Protein AF-A0A3S1UV23-F1 (afdb_monomer_lite)

Radius of gyration: 15.49 Å; chains: 1; bounding box: 36×17×42 Å

Sequence (105 aa):
SKVVKGEEPFDAAAVLTQLQALQANAEKFDADALFPAGSDTGDTTASPKIWEDMAGFKATNAKYVADVKAAAAAAPADVDALKAQFGAIGSDCGTCHQTYRVKKG

pLDDT: mean 87.84, std 5.85, range [57.5, 93.44]

Secondary structure (DSSP, 8-state):
-TTTTTSS---HHHHHHHHHHHHHHHHT--HHHHS-TTTTSSS--B-THHHHTHHHHHHHHHHHHHHHHHHHHH--SSHHHHHHHHHHHHHHHHHHHHHHB----

Foldseek 3Di:
DCQLVVVDPDDLVVQLVVLVVQLVVLVPDDLCVVPPPPPVDDPFFWDPVCVVCVVVLVVLSVQLNVLSVVLSVQSDPGSVSVNVSCVSNVVSVVVNCVRTTHDDD

Structure (mmCIF, N/CA/C/O backbone):
data_AF-A0A3S1UV23-F1
#
_entry.id   AF-A0A3S1UV23-F1
#
loop_
_atom_site.group_PDB
_atom_site.id
_atom_site.type_symbol
_atom_site.label_atom_id
_atom_site.label_alt_id
_atom_site.label_comp_id
_atom_site.label_asym_id
_atom_site.label_entity_id
_atom_site.label_seq_id
_atom_site.pdbx_PDB_ins_code
_atom_site.Cartn_x
_atom_site.Cartn_y
_atom_site.Cartn_z
_atom_site.occupancy
_atom_site.B_iso_or_equiv
_atom_site.auth_seq_id
_atom_site.auth_comp_id
_atom_site.auth_asym_id
_atom_site.auth_atom_id
_atom_site.pdbx_PDB_model_num
ATOM 1 N N . SER A 1 1 ? 2.195 -0.298 12.718 1.00 66.31 1 SER A N 1
ATOM 2 C CA . SER A 1 1 ? 1.367 0.637 13.500 1.00 66.31 1 SER A CA 1
ATOM 3 C C . SER A 1 1 ? 1.631 0.411 14.985 1.00 66.31 1 SER A C 1
ATOM 5 O O . SER A 1 1 ? 1.677 -0.750 15.379 1.00 66.31 1 SER A O 1
ATOM 7 N N . LYS A 1 2 ? 1.856 1.469 15.779 1.00 75.06 2 LYS A N 1
ATOM 8 C CA . LYS A 1 2 ? 2.032 1.381 17.246 1.00 75.06 2 LYS A CA 1
ATOM 9 C C . LYS A 1 2 ? 0.749 0.916 17.945 1.00 75.06 2 LYS A C 1
ATOM 11 O O . LYS A 1 2 ? 0.812 0.081 18.837 1.00 75.06 2 LYS A O 1
ATOM 16 N N . VAL A 1 3 ? -0.408 1.329 17.421 1.00 78.62 3 VAL A N 1
ATOM 17 C CA . VAL A 1 3 ? -1.744 0.866 17.840 1.00 78.62 3 VAL A CA 1
ATOM 18 C C . VAL A 1 3 ? -1.892 -0.653 17.685 1.00 78.62 3 VAL A C 1
ATOM 20 O O . VAL A 1 3 ? -2.291 -1.344 18.613 1.00 78.62 3 VAL A O 1
ATOM 23 N N . VAL A 1 4 ? -1.487 -1.213 16.538 1.00 78.25 4 VAL A N 1
ATOM 24 C CA . VAL A 1 4 ? -1.547 -2.672 16.283 1.00 78.25 4 VAL A CA 1
ATOM 25 C C . VAL A 1 4 ? -0.592 -3.465 17.186 1.00 78.25 4 VAL A C 1
ATOM 27 O O . VAL A 1 4 ? -0.853 -4.627 17.499 1.00 78.25 4 VAL A O 1
ATOM 30 N N . LYS A 1 5 ? 0.505 -2.834 17.623 1.00 76.50 5 LYS A N 1
ATOM 31 C CA . LYS A 1 5 ? 1.468 -3.394 18.581 1.00 76.50 5 LYS A CA 1
ATOM 32 C C . LYS A 1 5 ? 1.044 -3.217 20.047 1.00 76.50 5 LYS A C 1
ATOM 34 O O . LYS A 1 5 ? 1.726 -3.737 20.921 1.00 76.50 5 LYS A O 1
ATOM 39 N N . GLY A 1 6 ? -0.053 -2.502 20.318 1.00 75.19 6 GLY A N 1
ATOM 40 C CA . GLY A 1 6 ? -0.514 -2.187 21.675 1.00 75.19 6 GLY A CA 1
ATOM 41 C C . GLY A 1 6 ? 0.324 -1.127 22.400 1.00 75.19 6 GLY A C 1
ATOM 42 O O . GLY A 1 6 ? 0.172 -0.952 23.602 1.00 75.19 6 GLY A O 1
ATOM 43 N N . GLU A 1 7 ? 1.208 -0.427 21.686 1.00 77.38 7 GLU A N 1
ATOM 44 C CA . GLU A 1 7 ? 2.075 0.625 22.240 1.00 77.38 7 GLU A CA 1
ATOM 45 C C . GLU A 1 7 ? 1.335 1.969 22.394 1.00 77.38 7 GLU A C 1
ATOM 47 O O . GLU A 1 7 ? 1.789 2.846 23.122 1.00 77.38 7 GLU A O 1
ATOM 52 N N . GLU A 1 8 ? 0.195 2.130 21.717 1.00 79.88 8 GLU A N 1
ATOM 53 C CA . GLU A 1 8 ? -0.697 3.291 21.808 1.00 79.88 8 GLU A CA 1
ATOM 54 C C . GLU A 1 8 ? -2.152 2.822 21.962 1.00 79.88 8 GLU A C 1
ATOM 56 O O . GLU A 1 8 ? -2.514 1.777 21.404 1.00 79.88 8 GLU A O 1
ATOM 61 N N . PRO A 1 9 ? -2.996 3.572 22.701 1.00 83.44 9 PRO A N 1
ATOM 62 C CA . PRO A 1 9 ? -4.406 3.240 22.848 1.00 83.44 9 PRO A CA 1
ATOM 63 C C . PRO A 1 9 ? -5.113 3.267 21.491 1.00 83.44 9 PRO A C 1
ATOM 65 O O . PRO A 1 9 ? -4.825 4.097 20.628 1.00 83.44 9 PRO A O 1
ATOM 68 N N . PHE A 1 10 ? -6.052 2.343 21.310 1.00 85.75 10 PHE A N 1
ATOM 69 C CA . PHE A 1 10 ? -6.877 2.308 20.114 1.00 85.75 10 PHE A CA 1
ATOM 70 C C . PHE A 1 10 ? -7.867 3.466 20.118 1.00 85.75 10 PHE A C 1
ATOM 72 O O . PHE A 1 10 ? -8.693 3.585 21.021 1.00 85.75 10 PHE A O 1
ATOM 79 N N . ASP A 1 11 ? -7.803 4.281 19.074 1.00 89.06 11 ASP A N 1
ATOM 80 C CA . ASP A 1 11 ? -8.776 5.324 18.793 1.00 89.06 11 ASP A CA 1
ATOM 81 C C . ASP A 1 11 ? -9.428 5.008 17.446 1.00 89.06 11 ASP A C 1
ATOM 83 O O . ASP A 1 11 ? -8.798 5.118 16.392 1.00 89.06 11 ASP A O 1
ATOM 87 N N . ALA A 1 12 ? -10.697 4.598 17.493 1.00 87.00 12 ALA A N 1
ATOM 88 C CA . ALA A 1 12 ? -11.467 4.235 16.309 1.00 87.00 12 ALA A CA 1
ATOM 89 C C . ALA A 1 12 ? -11.560 5.393 15.300 1.00 87.00 12 ALA A C 1
ATOM 91 O O . ALA A 1 12 ? -11.460 5.171 14.093 1.00 87.00 12 ALA A O 1
ATOM 92 N N . ALA A 1 13 ? -11.709 6.633 15.779 1.00 88.69 13 ALA A N 1
ATOM 93 C CA . ALA A 1 13 ? -11.830 7.807 14.923 1.00 88.69 13 ALA A CA 1
ATOM 94 C C . ALA A 1 13 ? -10.490 8.146 14.261 1.00 88.69 13 ALA A C 1
ATOM 96 O O . ALA A 1 13 ? -10.442 8.407 13.053 1.00 88.69 13 ALA A O 1
ATOM 97 N N . ALA A 1 14 ? -9.391 8.078 15.017 1.00 89.00 14 ALA A N 1
ATOM 98 C CA . ALA A 1 14 ? -8.054 8.269 14.463 1.00 89.00 14 ALA A CA 1
ATOM 99 C C . ALA A 1 14 ? -7.712 7.171 13.444 1.00 89.00 14 ALA A C 1
ATOM 101 O O . ALA A 1 14 ? -7.233 7.475 12.353 1.00 89.00 14 ALA A O 1
ATOM 102 N N . VAL A 1 15 ? -8.003 5.904 13.756 1.00 89.00 15 VAL A N 1
ATOM 103 C CA . VAL A 1 15 ? -7.769 4.764 12.856 1.00 89.00 15 VAL A CA 1
ATOM 104 C C . VAL A 1 15 ? -8.572 4.909 11.568 1.00 89.00 15 VAL A C 1
ATOM 106 O O . VAL A 1 15 ? -7.997 4.784 10.487 1.00 89.00 15 VAL A O 1
ATOM 109 N N . LEU A 1 16 ? -9.863 5.231 11.660 1.00 88.31 16 LEU A N 1
ATOM 110 C CA . LEU A 1 16 ? -10.697 5.455 10.482 1.00 88.31 16 LEU A CA 1
ATOM 111 C C . LEU A 1 16 ? -10.166 6.615 9.630 1.00 88.31 16 LEU A C 1
ATOM 113 O O . LEU A 1 16 ? -10.062 6.475 8.413 1.00 88.31 16 LEU A O 1
ATOM 117 N N . THR A 1 17 ? -9.746 7.715 10.261 1.00 91.69 17 THR A N 1
ATOM 118 C CA . THR A 1 17 ? -9.135 8.861 9.567 1.00 91.69 17 THR A CA 1
ATOM 119 C C . THR A 1 17 ? -7.880 8.443 8.795 1.00 91.69 17 THR A C 1
ATOM 121 O O . THR A 1 17 ? -7.703 8.825 7.638 1.00 91.69 17 THR A O 1
ATOM 124 N N . GLN A 1 18 ? -7.015 7.619 9.396 1.00 90.50 18 GLN A N 1
ATOM 125 C CA . GLN A 1 18 ? -5.814 7.114 8.724 1.00 90.50 18 GLN A CA 1
ATOM 126 C C . GLN A 1 18 ? -6.149 6.158 7.574 1.00 90.50 18 GLN A C 1
ATOM 128 O O . GLN A 1 18 ? -5.523 6.241 6.519 1.00 90.50 18 GLN A O 1
ATOM 133 N N . LEU A 1 19 ? -7.143 5.279 7.739 1.00 89.88 19 LEU A N 1
ATOM 134 C CA . LEU A 1 19 ? -7.596 4.371 6.680 1.00 89.88 19 LEU A CA 1
ATOM 135 C C . LEU A 1 19 ? -8.187 5.138 5.491 1.00 89.88 19 LEU A C 1
ATOM 137 O O . LEU A 1 19 ? -7.857 4.832 4.348 1.00 89.88 19 LEU A O 1
ATOM 141 N N . GLN A 1 20 ? -8.981 6.178 5.748 1.00 91.12 20 GLN A N 1
ATOM 142 C CA . GLN A 1 20 ? -9.513 7.066 4.711 1.00 91.12 20 GLN A CA 1
ATOM 143 C C . GLN A 1 20 ? -8.404 7.841 3.990 1.00 91.12 20 GLN A C 1
ATOM 145 O O . GLN A 1 20 ? -8.432 7.961 2.766 1.00 91.12 20 GLN A O 1
ATOM 150 N N . ALA A 1 21 ? -7.395 8.329 4.718 1.00 92.69 21 ALA A N 1
ATOM 151 C CA . ALA A 1 21 ? -6.231 8.968 4.108 1.00 92.69 21 ALA A CA 1
ATOM 152 C C . ALA A 1 21 ? -5.431 7.982 3.237 1.00 92.69 21 ALA A C 1
ATOM 154 O O . ALA A 1 21 ? -5.007 8.334 2.134 1.00 92.69 21 ALA A O 1
ATOM 155 N N . LEU A 1 22 ? -5.266 6.735 3.695 1.00 90.06 22 LEU A N 1
ATOM 156 C CA . LEU A 1 22 ? -4.653 5.665 2.907 1.00 90.06 22 LEU A CA 1
ATOM 157 C C . LEU A 1 22 ? -5.453 5.392 1.630 1.00 90.06 22 LEU A C 1
ATOM 159 O O . LEU A 1 22 ? -4.858 5.302 0.559 1.00 90.06 22 LEU A O 1
ATOM 163 N N . GLN A 1 23 ? -6.781 5.302 1.737 1.00 91.00 23 GLN A N 1
ATOM 164 C CA . GLN A 1 23 ? -7.677 5.078 0.603 1.00 91.00 23 GLN A CA 1
ATOM 165 C C . GLN A 1 23 ? -7.546 6.201 -0.425 1.00 91.00 23 GLN A C 1
ATOM 167 O O . GLN A 1 23 ? -7.316 5.928 -1.599 1.00 91.00 23 GLN A O 1
ATOM 172 N N . ALA A 1 24 ? -7.604 7.459 0.016 1.00 92.50 24 ALA A N 1
ATOM 173 C CA . ALA A 1 24 ? -7.474 8.611 -0.870 1.00 92.50 24 ALA A CA 1
ATOM 174 C C . ALA A 1 24 ? -6.117 8.649 -1.595 1.00 92.50 24 ALA A C 1
ATOM 176 O O . ALA A 1 24 ? -6.039 9.106 -2.733 1.00 92.50 24 ALA A O 1
ATOM 177 N N . ASN A 1 25 ? -5.043 8.177 -0.956 1.00 90.19 25 ASN A N 1
ATOM 178 C CA . ASN A 1 25 ? -3.736 8.049 -1.600 1.00 90.19 25 ASN A CA 1
ATOM 179 C C . ASN A 1 25 ? -3.687 6.869 -2.578 1.00 90.19 25 ASN A C 1
ATOM 181 O O . ASN A 1 25 ? -3.132 7.009 -3.664 1.00 90.19 25 ASN A O 1
ATOM 185 N N . ALA A 1 26 ? -4.287 5.734 -2.217 1.00 89.31 26 ALA A N 1
ATOM 186 C CA . ALA A 1 26 ? -4.373 4.556 -3.075 1.00 89.31 26 ALA A CA 1
ATOM 187 C C . ALA A 1 26 ? -5.163 4.851 -4.362 1.00 89.31 26 ALA A C 1
ATOM 189 O O . ALA A 1 26 ? -4.740 4.474 -5.449 1.00 89.31 26 ALA A O 1
ATOM 190 N N . GLU A 1 27 ? -6.269 5.589 -4.259 1.00 89.12 27 GLU A N 1
ATOM 191 C CA . GLU A 1 27 ? -7.112 5.981 -5.398 1.00 89.12 27 GLU A CA 1
ATOM 192 C C . GLU A 1 27 ? -6.433 6.983 -6.343 1.00 89.12 27 GLU A C 1
ATOM 194 O O . GLU A 1 27 ? -6.776 7.048 -7.520 1.00 89.12 27 GLU A O 1
ATOM 199 N N . LYS A 1 28 ? -5.452 7.748 -5.853 1.00 89.19 28 LYS A N 1
ATOM 200 C CA . LYS A 1 28 ? -4.633 8.654 -6.675 1.00 89.19 28 LYS A CA 1
ATOM 201 C C . LYS A 1 28 ? -3.466 7.949 -7.364 1.00 89.19 28 LYS A C 1
ATOM 203 O O . LYS A 1 28 ? -2.724 8.596 -8.101 1.00 89.19 28 LYS A O 1
ATOM 208 N N . PHE A 1 29 ? -3.261 6.660 -7.098 1.00 87.69 29 PHE A N 1
ATOM 209 C CA . PHE A 1 29 ? -2.169 5.916 -7.696 1.00 87.69 29 PHE A CA 1
ATOM 210 C C . PHE A 1 29 ? -2.482 5.597 -9.158 1.00 87.69 29 PHE A C 1
ATOM 212 O O . PHE A 1 29 ? -3.268 4.702 -9.466 1.00 87.69 29 PHE A O 1
ATOM 219 N N . ASP A 1 30 ? -1.814 6.311 -10.053 1.00 87.69 30 ASP A N 1
ATOM 220 C CA . ASP A 1 30 ? -1.796 6.018 -11.478 1.00 87.69 30 ASP A CA 1
ATOM 221 C C . ASP A 1 30 ? -0.415 5.468 -11.847 1.00 87.69 30 ASP A C 1
ATOM 223 O O . ASP A 1 30 ? 0.574 6.199 -11.884 1.00 87.69 30 ASP A O 1
ATOM 227 N N . ALA A 1 31 ? -0.345 4.157 -12.090 1.00 86.88 31 ALA A N 1
ATOM 228 C CA . ALA A 1 31 ? 0.903 3.481 -12.427 1.00 86.88 31 ALA A CA 1
ATOM 229 C C . ALA A 1 31 ? 1.550 4.049 -13.701 1.00 86.88 31 ALA A C 1
ATOM 231 O O . ALA A 1 31 ? 2.770 4.168 -13.750 1.00 86.88 31 ALA A O 1
ATOM 232 N N . ASP A 1 32 ? 0.755 4.417 -14.709 1.00 86.00 32 ASP A N 1
ATOM 233 C CA . ASP A 1 32 ? 1.275 4.891 -15.993 1.00 86.00 32 ASP A CA 1
ATOM 234 C C . ASP A 1 32 ? 1.797 6.327 -15.882 1.00 86.00 32 ASP A C 1
ATOM 236 O O . ASP A 1 32 ? 2.845 6.655 -16.440 1.00 86.00 32 ASP A O 1
ATOM 240 N N . ALA A 1 33 ? 1.091 7.177 -15.130 1.00 88.62 33 ALA A N 1
ATOM 241 C CA . ALA A 1 33 ? 1.505 8.559 -14.912 1.00 88.62 33 ALA A CA 1
ATOM 242 C C . ALA A 1 33 ? 2.699 8.675 -13.948 1.00 88.62 33 ALA A C 1
ATOM 244 O O . ALA A 1 33 ? 3.540 9.559 -14.116 1.00 88.62 33 ALA A O 1
ATOM 245 N N . LEU A 1 34 ? 2.774 7.804 -12.935 1.00 88.88 34 LEU A N 1
ATOM 246 C CA . LEU A 1 34 ? 3.813 7.849 -11.898 1.00 88.88 34 LEU A CA 1
ATOM 247 C C . LEU A 1 34 ? 5.081 7.066 -12.268 1.00 88.88 34 LEU A C 1
ATOM 249 O O . LEU A 1 34 ? 6.153 7.408 -11.771 1.00 88.88 34 LEU A O 1
ATOM 253 N N . PHE A 1 35 ? 4.978 6.046 -13.127 1.00 89.94 35 PHE A N 1
ATOM 254 C CA . PHE A 1 35 ? 6.108 5.217 -13.570 1.00 89.94 35 PHE A CA 1
ATOM 255 C C . PHE A 1 35 ? 6.256 5.238 -15.103 1.00 89.94 35 PHE A C 1
ATOM 257 O O . PHE A 1 35 ? 6.162 4.188 -15.753 1.00 89.94 35 PHE A O 1
ATOM 264 N N . PRO A 1 36 ? 6.499 6.414 -15.718 1.00 88.88 36 PRO A N 1
ATOM 265 C CA . PRO A 1 36 ? 6.729 6.494 -17.155 1.00 88.88 36 PRO A CA 1
ATOM 266 C C . PRO A 1 36 ? 7.981 5.700 -17.553 1.00 88.88 36 PRO A C 1
ATOM 268 O O . PRO A 1 36 ? 8.923 5.546 -16.774 1.00 88.88 36 PRO A O 1
ATOM 271 N N . ALA A 1 37 ? 8.006 5.185 -18.783 1.00 84.94 37 ALA A N 1
ATOM 272 C CA . ALA A 1 37 ? 9.152 4.430 -19.290 1.00 84.94 37 ALA A CA 1
ATOM 273 C C . ALA A 1 37 ? 10.456 5.243 -19.171 1.00 84.94 37 ALA A C 1
ATOM 275 O O . ALA A 1 37 ? 10.504 6.411 -19.559 1.00 84.94 37 ALA A O 1
ATOM 276 N N . GLY A 1 38 ? 11.509 4.620 -18.637 1.00 82.31 38 GLY A N 1
ATOM 277 C CA . GLY A 1 38 ? 12.806 5.261 -18.394 1.00 82.31 38 GLY A CA 1
ATOM 278 C C . GLY A 1 38 ? 12.947 5.958 -17.033 1.00 82.31 38 GLY A C 1
ATOM 279 O O . GLY A 1 38 ? 14.024 6.478 -16.726 1.00 82.31 38 GLY A O 1
ATOM 280 N N . SER A 1 39 ? 11.902 5.963 -16.190 1.00 86.69 39 SER A N 1
ATOM 281 C CA . SER A 1 39 ? 11.986 6.477 -14.812 1.00 86.69 39 SER A CA 1
ATOM 282 C C . SER A 1 39 ? 12.579 5.472 -13.807 1.00 86.69 39 SER A C 1
ATOM 284 O O . SER A 1 39 ? 12.460 5.655 -12.594 1.00 86.69 39 SER A O 1
ATOM 286 N N . ASP A 1 40 ? 13.213 4.405 -14.298 1.00 81.94 40 ASP A N 1
ATOM 287 C CA . ASP A 1 40 ? 14.093 3.493 -13.556 1.00 81.94 40 ASP A CA 1
ATOM 288 C C . ASP A 1 40 ? 15.511 4.040 -13.366 1.00 81.94 40 ASP A C 1
ATOM 290 O O . ASP A 1 40 ? 16.325 3.436 -12.667 1.00 81.94 40 ASP A O 1
ATOM 294 N N . THR A 1 41 ? 15.816 5.194 -13.957 1.00 80.94 41 THR A N 1
ATOM 295 C CA . THR A 1 41 ? 17.140 5.814 -13.888 1.00 80.94 41 THR A CA 1
ATOM 296 C C . THR A 1 41 ? 17.197 6.944 -12.851 1.00 80.94 41 THR A C 1
ATOM 298 O O . THR A 1 41 ? 16.221 7.653 -12.613 1.00 80.94 41 THR A O 1
ATOM 301 N N . GLY A 1 42 ? 18.357 7.121 -12.205 1.00 82.19 42 GLY A N 1
ATOM 302 C CA . GLY A 1 42 ? 18.586 8.171 -11.202 1.00 82.19 42 GLY A CA 1
ATOM 303 C C . GLY A 1 42 ? 18.340 7.723 -9.757 1.00 82.19 42 GLY A C 1
ATOM 304 O O . GLY A 1 42 ? 18.528 6.555 -9.415 1.00 82.19 42 GLY A O 1
ATOM 305 N N . ASP A 1 43 ? 17.952 8.657 -8.881 1.00 86.06 43 ASP A N 1
ATOM 306 C CA . ASP A 1 43 ? 17.672 8.353 -7.471 1.00 86.06 43 ASP A CA 1
ATOM 307 C C . ASP A 1 43 ? 16.279 7.734 -7.292 1.00 86.06 43 ASP A C 1
ATOM 309 O O . ASP A 1 43 ? 15.363 8.308 -6.709 1.00 86.06 43 ASP A O 1
ATOM 313 N N . THR A 1 44 ? 16.118 6.526 -7.823 1.00 89.38 44 THR A N 1
ATOM 314 C CA . THR A 1 44 ? 14.883 5.752 -7.734 1.00 89.38 44 THR A CA 1
ATOM 315 C C . THR A 1 44 ? 15.136 4.403 -7.073 1.00 89.38 44 THR A C 1
ATOM 317 O O . THR A 1 44 ? 16.266 3.921 -6.974 1.00 89.38 44 THR A O 1
ATOM 320 N N . THR A 1 45 ? 14.072 3.819 -6.532 1.00 91.81 45 THR A N 1
ATOM 321 C CA . THR A 1 45 ? 14.049 2.418 -6.087 1.00 91.81 45 THR A CA 1
ATOM 322 C C . THR A 1 45 ? 13.080 1.588 -6.923 1.00 91.81 45 THR A C 1
ATOM 324 O O . THR A 1 45 ? 12.831 0.436 -6.588 1.00 91.81 45 THR A O 1
ATOM 327 N N . ALA A 1 46 ? 12.535 2.144 -8.006 1.00 91.62 46 ALA A N 1
ATOM 328 C CA . ALA A 1 46 ? 11.714 1.411 -8.957 1.00 91.62 46 ALA A CA 1
ATOM 329 C C . ALA A 1 46 ? 12.558 0.323 -9.639 1.00 91.62 46 ALA A C 1
ATOM 331 O O . ALA A 1 46 ? 13.632 0.599 -10.170 1.00 91.62 46 ALA A O 1
ATOM 332 N N . SER A 1 47 ? 12.104 -0.927 -9.588 1.00 91.31 47 SER A N 1
ATOM 333 C CA . SER A 1 47 ? 12.748 -2.021 -10.313 1.00 91.31 47 SER A CA 1
ATOM 334 C C . SER A 1 47 ? 12.338 -1.984 -11.788 1.00 91.31 47 SER A C 1
ATOM 336 O O . SER A 1 47 ? 11.149 -1.800 -12.054 1.00 91.31 47 SER A O 1
ATOM 338 N N . PRO A 1 48 ? 13.251 -2.281 -12.736 1.00 91.19 48 PRO A N 1
ATOM 339 C CA . PRO A 1 48 ? 12.915 -2.474 -14.151 1.00 91.19 48 PRO A CA 1
ATOM 340 C C . PRO A 1 48 ? 11.753 -3.455 -14.387 1.00 91.19 48 PRO A C 1
ATOM 342 O O . PRO A 1 48 ? 10.993 -3.314 -15.344 1.00 91.19 48 PRO A O 1
ATOM 345 N N . LYS A 1 49 ? 11.538 -4.391 -13.449 1.00 91.31 49 LYS A N 1
ATOM 346 C CA . LYS A 1 49 ? 10.404 -5.326 -13.446 1.00 91.31 49 LYS A CA 1
ATOM 347 C C . LYS A 1 49 ? 9.032 -4.659 -13.525 1.00 91.31 49 LYS A C 1
ATOM 349 O O . LYS A 1 49 ? 8.090 -5.301 -13.973 1.00 91.31 49 LYS A O 1
ATOM 354 N N . ILE A 1 50 ? 8.901 -3.401 -13.099 1.00 92.44 50 ILE A N 1
ATOM 355 C CA . ILE A 1 50 ? 7.650 -2.641 -13.241 1.00 92.44 50 ILE A CA 1
ATOM 356 C C . ILE A 1 50 ? 7.261 -2.523 -14.714 1.00 92.44 50 ILE A C 1
ATOM 358 O O . ILE A 1 50 ? 6.096 -2.695 -15.049 1.00 92.44 50 ILE A O 1
ATOM 362 N N . TRP A 1 51 ? 8.220 -2.262 -15.602 1.00 92.50 51 TRP A N 1
ATOM 363 C CA . TRP A 1 51 ? 7.951 -2.113 -17.033 1.00 92.50 51 TRP A CA 1
ATOM 364 C C . TRP A 1 51 ? 7.928 -3.455 -17.767 1.00 92.50 51 TRP A C 1
ATOM 366 O O . TRP A 1 51 ? 7.208 -3.585 -18.753 1.00 92.50 51 TRP A O 1
ATOM 376 N N . GLU A 1 52 ? 8.653 -4.463 -17.271 1.00 92.25 52 GLU A N 1
ATOM 377 C CA . GLU A 1 52 ? 8.572 -5.840 -17.786 1.00 92.25 52 GLU A CA 1
ATOM 378 C C . GLU A 1 52 ? 7.216 -6.497 -17.470 1.00 92.25 52 GLU A C 1
ATOM 380 O O . GLU A 1 52 ? 6.693 -7.257 -18.283 1.00 92.25 52 GLU A O 1
ATOM 385 N N . ASP A 1 53 ? 6.630 -6.182 -16.311 1.00 93.44 53 ASP A N 1
ATOM 386 C CA . ASP A 1 53 ? 5.361 -6.728 -15.819 1.00 93.44 53 ASP A CA 1
ATOM 387 C C . ASP A 1 53 ? 4.430 -5.617 -15.299 1.00 93.44 53 ASP A C 1
ATOM 389 O O . ASP A 1 53 ? 3.959 -5.607 -14.157 1.00 93.44 53 ASP A O 1
ATOM 393 N N . MET A 1 54 ? 4.135 -4.652 -16.173 1.00 90.94 54 MET A N 1
ATOM 394 C CA . MET A 1 54 ? 3.241 -3.535 -15.844 1.00 90.94 54 MET A CA 1
ATOM 395 C C . MET A 1 54 ? 1.827 -4.021 -15.489 1.00 90.94 54 MET A C 1
ATOM 397 O O . MET A 1 54 ? 1.136 -3.419 -14.667 1.00 90.94 54 MET A O 1
ATOM 401 N N . ALA A 1 55 ? 1.394 -5.137 -16.084 1.00 92.06 55 ALA A N 1
ATOM 402 C CA . ALA A 1 55 ? 0.112 -5.757 -15.771 1.00 92.06 55 ALA A CA 1
ATOM 403 C C . ALA A 1 55 ? 0.074 -6.286 -14.327 1.00 92.06 55 ALA A C 1
ATOM 405 O O . ALA A 1 55 ? -0.866 -5.968 -13.594 1.00 92.06 55 ALA A O 1
ATOM 406 N N . GLY A 1 56 ? 1.095 -7.032 -13.888 1.00 92.25 56 GLY A N 1
ATOM 407 C CA . GLY A 1 56 ? 1.207 -7.512 -12.510 1.00 92.25 56 GLY A CA 1
ATOM 408 C C . GLY A 1 56 ? 1.399 -6.383 -11.497 1.00 92.25 56 GLY A C 1
ATOM 409 O O . GLY A 1 56 ? 0.798 -6.413 -10.417 1.00 92.25 56 GLY A O 1
ATOM 410 N N . PHE A 1 57 ? 2.135 -5.330 -11.865 1.00 93.25 57 PHE A N 1
ATOM 411 C CA . PHE A 1 57 ? 2.289 -4.136 -11.034 1.00 93.25 57 PHE A CA 1
ATOM 412 C C . PHE A 1 57 ? 0.941 -3.447 -10.783 1.00 93.25 57 PHE A C 1
ATOM 414 O O . PHE A 1 57 ? 0.550 -3.226 -9.631 1.00 93.25 57 PHE A O 1
ATOM 421 N N . LYS A 1 58 ? 0.175 -3.198 -11.853 1.00 91.69 58 LYS A N 1
ATOM 422 C CA . LYS A 1 58 ? -1.181 -2.636 -11.766 1.00 91.69 58 LYS A CA 1
ATOM 423 C C . LYS A 1 58 ? -2.128 -3.543 -10.991 1.00 91.69 58 LYS A C 1
ATOM 425 O O . LYS A 1 58 ? -2.899 -3.039 -10.180 1.00 91.69 58 LYS A O 1
ATOM 430 N N . ALA A 1 59 ? -2.059 -4.858 -11.192 1.00 93.06 59 ALA A N 1
ATOM 431 C CA . ALA A 1 59 ? -2.891 -5.815 -10.465 1.00 93.06 59 ALA A CA 1
ATOM 432 C C . ALA A 1 59 ? -2.593 -5.809 -8.957 1.00 93.06 59 ALA A C 1
ATOM 434 O O . ALA A 1 59 ? -3.518 -5.795 -8.145 1.00 93.06 59 ALA A O 1
ATOM 435 N N . THR A 1 60 ? -1.314 -5.748 -8.577 1.00 92.25 60 THR A N 1
ATOM 436 C CA . THR A 1 60 ? -0.895 -5.667 -7.169 1.00 92.25 60 THR A CA 1
ATOM 437 C C . THR A 1 60 ? -1.385 -4.369 -6.527 1.00 92.25 60 THR A C 1
ATOM 439 O O . THR A 1 60 ? -1.927 -4.395 -5.423 1.00 92.25 60 THR A O 1
ATOM 442 N N . ASN A 1 61 ? -1.273 -3.238 -7.234 1.00 91.19 61 ASN A N 1
ATOM 443 C CA . ASN A 1 61 ? -1.820 -1.972 -6.752 1.00 91.19 61 ASN A CA 1
ATOM 444 C C . ASN A 1 61 ? -3.355 -1.991 -6.660 1.00 91.19 61 ASN A C 1
ATOM 446 O O . ASN A 1 61 ? -3.917 -1.526 -5.673 1.00 91.19 61 ASN A O 1
ATOM 450 N N . ALA A 1 62 ? -4.047 -2.555 -7.652 1.00 92.06 62 ALA A N 1
ATOM 451 C CA . ALA A 1 62 ? -5.504 -2.663 -7.637 1.00 92.06 62 ALA A CA 1
ATOM 452 C C . ALA A 1 62 ? -5.998 -3.488 -6.440 1.00 92.06 62 ALA A C 1
ATOM 454 O O . ALA A 1 62 ? -6.983 -3.116 -5.801 1.00 92.06 62 ALA A O 1
ATOM 455 N N . LYS A 1 63 ? -5.280 -4.566 -6.097 1.00 92.12 63 LYS A N 1
ATOM 456 C CA . LYS A 1 63 ? -5.547 -5.345 -4.886 1.00 92.12 63 LYS A CA 1
ATOM 457 C C . LYS A 1 63 ? -5.357 -4.502 -3.620 1.00 92.12 63 LYS A C 1
ATOM 459 O O . LYS A 1 63 ? -6.267 -4.454 -2.800 1.00 92.12 63 LYS A O 1
ATOM 464 N N . TYR A 1 64 ? -4.241 -3.779 -3.510 1.00 92.94 64 TYR A N 1
ATOM 465 C CA . TYR A 1 64 ? -3.992 -2.868 -2.389 1.00 92.94 64 TYR A CA 1
ATOM 466 C C . TYR A 1 64 ? -5.116 -1.831 -2.225 1.00 92.94 64 TYR A C 1
ATOM 468 O O . TYR A 1 64 ? -5.620 -1.632 -1.121 1.00 92.94 64 TYR A O 1
ATOM 476 N N . VAL A 1 65 ? -5.564 -1.205 -3.319 1.00 92.38 65 VAL A N 1
ATOM 477 C CA . VAL A 1 65 ? -6.673 -0.235 -3.289 1.00 92.38 65 VAL A CA 1
ATOM 478 C C . VAL A 1 65 ? -7.962 -0.891 -2.785 1.00 92.38 65 VAL A C 1
ATOM 480 O O . VAL A 1 65 ? -8.670 -0.304 -1.964 1.00 92.38 65 VAL A O 1
ATOM 483 N N . ALA A 1 66 ? -8.266 -2.108 -3.245 1.00 93.00 66 ALA A N 1
ATOM 484 C CA . ALA A 1 66 ? -9.445 -2.851 -2.811 1.00 93.00 66 ALA A CA 1
ATOM 485 C C . ALA A 1 66 ? -9.398 -3.186 -1.310 1.00 93.00 66 ALA A C 1
ATOM 487 O O . ALA A 1 66 ? -10.383 -2.947 -0.608 1.00 93.00 66 ALA A O 1
ATOM 488 N N . ASP A 1 67 ? -8.257 -3.660 -0.809 1.00 93.06 67 ASP A N 1
ATOM 489 C CA . ASP A 1 67 ? -8.082 -4.033 0.599 1.00 93.06 67 ASP A CA 1
ATOM 490 C C . ASP A 1 67 ? -8.119 -2.806 1.519 1.00 93.06 67 ASP A C 1
ATOM 492 O O . ASP A 1 67 ? -8.756 -2.831 2.572 1.00 93.06 67 ASP A O 1
ATOM 496 N N . VAL A 1 68 ? -7.523 -1.687 1.102 1.00 92.62 68 VAL A N 1
ATOM 497 C CA . VAL A 1 68 ? -7.607 -0.420 1.842 1.00 92.62 68 VAL A CA 1
ATOM 498 C C . VAL A 1 68 ? -9.043 0.103 1.887 1.00 92.62 68 VAL A C 1
ATOM 500 O O . VAL A 1 68 ? -9.508 0.537 2.943 1.00 92.62 68 VAL A O 1
ATOM 503 N N . LYS A 1 69 ? -9.774 0.033 0.771 1.00 92.44 69 LYS A N 1
ATOM 504 C CA . LYS A 1 69 ? -11.188 0.421 0.723 1.00 92.44 69 LYS A CA 1
ATOM 505 C C . LYS A 1 69 ? -12.047 -0.478 1.613 1.00 92.44 69 LYS A C 1
ATOM 507 O O . LYS A 1 69 ? -12.926 0.023 2.313 1.00 92.44 69 LYS A O 1
ATOM 512 N N . ALA A 1 70 ? -11.780 -1.784 1.623 1.00 91.06 70 ALA A N 1
ATOM 513 C CA . ALA A 1 70 ? -12.443 -2.725 2.518 1.00 91.06 70 ALA A CA 1
ATOM 514 C C . ALA A 1 70 ? -12.151 -2.399 3.989 1.00 91.06 70 AL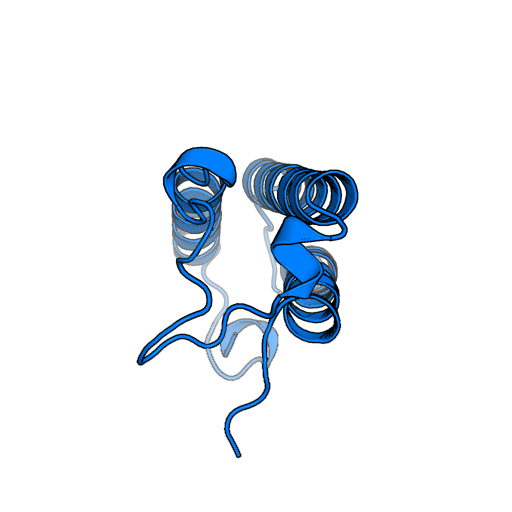A A C 1
ATOM 516 O O . ALA A 1 70 ? -13.076 -2.366 4.798 1.00 91.06 70 ALA A O 1
ATOM 517 N N . ALA A 1 71 ? -10.902 -2.070 4.327 1.00 90.12 71 ALA A N 1
ATOM 518 C CA . ALA A 1 71 ? -10.516 -1.670 5.676 1.00 90.12 71 ALA A CA 1
ATOM 519 C C . ALA A 1 71 ? -11.207 -0.373 6.126 1.00 90.12 71 ALA A C 1
ATOM 521 O O . ALA A 1 71 ? -11.721 -0.307 7.243 1.00 90.12 71 ALA A O 1
ATOM 522 N N . ALA A 1 72 ? -11.259 0.642 5.258 1.00 90.12 72 ALA A N 1
ATOM 523 C CA . ALA A 1 72 ? -11.952 1.898 5.536 1.00 90.12 72 ALA A CA 1
ATOM 524 C C . ALA A 1 72 ? -13.467 1.689 5.714 1.00 90.12 72 ALA A C 1
ATOM 526 O O . ALA A 1 72 ? -14.061 2.259 6.627 1.00 90.12 72 ALA A O 1
ATOM 527 N N . ALA A 1 73 ? -14.082 0.832 4.892 1.00 89.62 73 ALA A N 1
ATOM 528 C CA . ALA A 1 73 ? -15.501 0.490 4.993 1.00 89.62 73 ALA A CA 1
ATOM 529 C C . ALA A 1 73 ? -15.831 -0.367 6.226 1.00 89.62 73 ALA A C 1
ATOM 531 O O . ALA A 1 73 ? -16.916 -0.235 6.787 1.00 89.62 73 ALA A O 1
ATOM 532 N N . ALA A 1 74 ? -14.907 -1.231 6.655 1.00 88.12 74 ALA A N 1
ATOM 533 C CA . ALA A 1 74 ? -15.082 -2.074 7.833 1.00 88.12 74 ALA A CA 1
ATOM 534 C C . ALA A 1 74 ? -15.130 -1.269 9.139 1.00 88.12 74 ALA A C 1
ATOM 536 O O . ALA A 1 74 ? -15.679 -1.774 10.114 1.00 88.12 74 ALA A O 1
ATOM 537 N N . ALA A 1 75 ? -14.559 -0.054 9.153 1.00 86.38 75 ALA A N 1
ATOM 538 C CA . ALA A 1 75 ? -14.529 0.855 10.301 1.00 86.38 75 ALA A CA 1
ATOM 53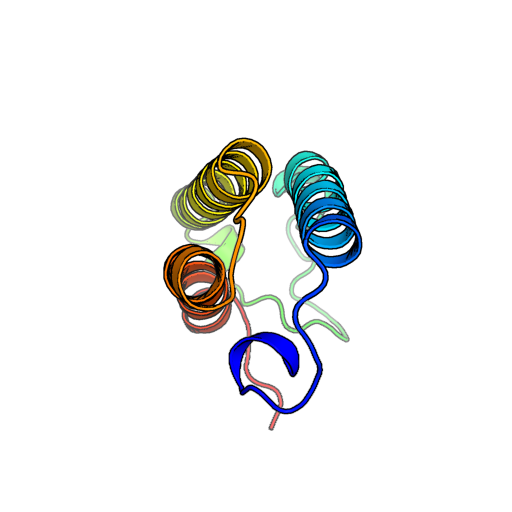9 C C . ALA A 1 75 ? -14.209 0.115 11.620 1.00 86.38 75 ALA A C 1
ATOM 541 O O . ALA A 1 75 ? -15.076 0.007 12.491 1.00 86.38 75 ALA A O 1
ATOM 542 N N . PRO A 1 76 ? -12.992 -0.455 11.753 1.00 84.44 76 PRO A N 1
ATOM 543 C CA . PRO A 1 76 ? -12.653 -1.335 12.867 1.00 84.44 76 PRO A CA 1
ATOM 544 C C . PRO A 1 76 ? -12.949 -0.664 14.212 1.00 84.44 76 PRO A C 1
ATOM 546 O O . PRO A 1 76 ? -12.556 0.477 14.445 1.00 84.44 76 PRO A O 1
ATOM 549 N N . ALA A 1 77 ? -13.650 -1.387 15.085 1.00 84.31 77 ALA A N 1
ATOM 550 C CA . ALA A 1 77 ? -14.053 -0.903 16.405 1.00 84.31 77 ALA A CA 1
ATOM 551 C C . ALA A 1 77 ? -13.014 -1.205 17.500 1.00 84.31 77 ALA A C 1
ATOM 553 O O . ALA A 1 77 ? -13.095 -0.648 18.593 1.00 84.31 77 ALA A O 1
ATOM 554 N N . ASP A 1 78 ? -12.034 -2.064 17.203 1.00 84.94 78 ASP A N 1
ATOM 555 C CA . ASP A 1 78 ? -10.976 -2.468 18.122 1.00 84.94 78 ASP A CA 1
ATOM 556 C C . ASP A 1 78 ? -9.669 -2.850 17.395 1.00 84.94 78 ASP A C 1
ATOM 558 O O . ASP A 1 78 ? -9.571 -2.886 16.161 1.00 84.94 78 ASP A O 1
ATOM 562 N N . VAL A 1 79 ?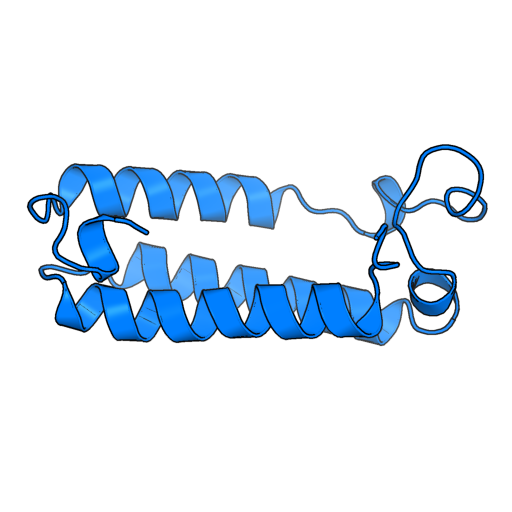 -8.632 -3.126 18.194 1.00 84.50 79 VAL A N 1
ATOM 563 C CA . VAL A 1 79 ? -7.288 -3.490 17.722 1.00 84.50 79 VAL A CA 1
ATOM 564 C C . VAL A 1 79 ? -7.286 -4.806 16.946 1.00 84.50 79 VAL A C 1
ATOM 566 O O . VAL A 1 79 ? -6.494 -4.950 16.015 1.00 84.50 79 VAL A O 1
ATOM 569 N N . ASP A 1 80 ? -8.128 -5.771 17.308 1.00 86.12 80 ASP A N 1
ATOM 570 C CA . ASP A 1 80 ? -8.120 -7.095 16.688 1.00 86.12 80 ASP A CA 1
ATOM 571 C C . ASP A 1 80 ? -8.785 -7.063 15.307 1.00 86.12 80 ASP A C 1
ATOM 573 O O . ASP A 1 80 ? -8.240 -7.615 14.345 1.00 86.12 80 ASP A O 1
ATOM 577 N N . ALA A 1 81 ? -9.865 -6.295 15.159 1.00 85.75 81 ALA A N 1
ATOM 578 C CA . ALA A 1 81 ? -10.449 -5.952 13.868 1.00 85.75 81 ALA A CA 1
ATOM 579 C C . ALA A 1 81 ? -9.446 -5.190 12.985 1.00 85.75 81 ALA A C 1
ATOM 581 O O . ALA A 1 81 ? -9.295 -5.498 11.799 1.00 85.75 81 ALA A O 1
ATOM 582 N N . LEU A 1 82 ? -8.698 -4.239 13.562 1.00 87.19 82 LEU A N 1
ATOM 583 C CA . LEU A 1 82 ? -7.650 -3.520 12.837 1.00 87.19 82 LEU A CA 1
ATOM 584 C C . LEU A 1 82 ? -6.490 -4.438 12.425 1.00 87.19 82 LEU A C 1
ATOM 586 O O . LEU A 1 82 ? -5.970 -4.279 11.324 1.00 87.19 82 LEU A O 1
ATOM 590 N N . LYS A 1 83 ? -6.075 -5.400 13.260 1.00 86.88 83 LYS A N 1
ATOM 591 C CA . LYS A 1 83 ? -4.975 -6.338 12.960 1.00 86.88 83 LYS A CA 1
ATOM 592 C C . LYS A 1 83 ? -5.221 -7.124 11.680 1.00 86.88 83 LYS A C 1
ATOM 594 O O . LYS A 1 83 ? -4.299 -7.243 10.876 1.00 86.88 83 LYS A O 1
ATOM 599 N N . ALA A 1 84 ? -6.434 -7.638 11.484 1.00 85.31 84 ALA A N 1
ATOM 600 C CA . ALA A 1 84 ? -6.776 -8.405 10.289 1.00 85.31 84 ALA A CA 1
ATOM 601 C C . ALA A 1 84 ? -6.610 -7.558 9.015 1.00 85.31 84 ALA A C 1
ATOM 603 O O . ALA A 1 84 ? -5.912 -7.960 8.083 1.00 85.31 84 ALA A O 1
ATOM 604 N N . GLN A 1 85 ? -7.170 -6.345 9.020 1.00 87.12 85 GLN A N 1
ATOM 605 C CA . GLN A 1 85 ? -7.084 -5.413 7.892 1.00 87.12 85 GLN A CA 1
ATOM 606 C C . GLN A 1 85 ? -5.649 -4.921 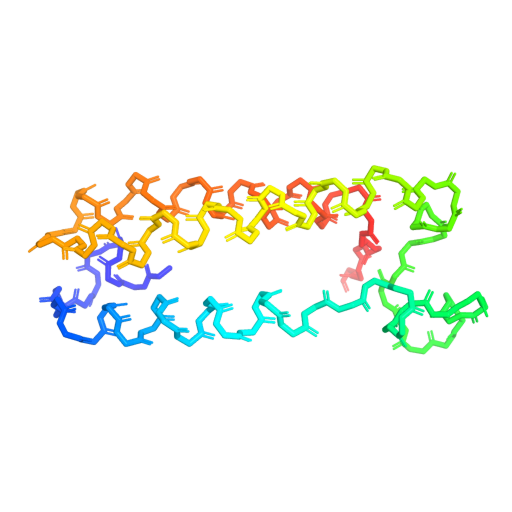7.662 1.00 87.12 85 GLN A C 1
ATOM 608 O O . GLN A 1 85 ? -5.150 -4.907 6.539 1.00 87.12 85 GLN A O 1
ATOM 613 N N . PHE A 1 86 ? -4.944 -4.575 8.740 1.00 86.94 86 PHE A N 1
ATOM 614 C CA . PHE A 1 86 ? -3.548 -4.152 8.688 1.00 86.94 86 PHE A CA 1
ATOM 615 C C . PHE A 1 86 ? -2.630 -5.267 8.172 1.00 86.94 86 PHE A C 1
ATOM 617 O O . PHE A 1 86 ? -1.652 -4.981 7.487 1.00 86.94 86 PHE A O 1
ATOM 624 N N . GLY A 1 87 ? -2.942 -6.531 8.472 1.00 87.81 87 GLY A N 1
ATOM 625 C CA . GLY A 1 87 ? -2.235 -7.695 7.946 1.00 87.81 87 GLY A CA 1
ATOM 626 C C . GLY A 1 87 ? -2.380 -7.833 6.431 1.00 87.81 87 GLY A C 1
ATOM 627 O O . GLY A 1 87 ? -1.373 -7.999 5.746 1.00 87.81 87 GLY A O 1
ATOM 628 N N . ALA A 1 88 ? -3.602 -7.700 5.906 1.00 89.19 88 ALA A N 1
ATOM 629 C CA . ALA A 1 88 ? -3.864 -7.736 4.465 1.00 89.19 88 ALA A CA 1
ATOM 630 C C . ALA A 1 88 ? -3.133 -6.600 3.729 1.00 89.19 88 ALA A C 1
ATOM 632 O O . ALA A 1 88 ? -2.298 -6.858 2.861 1.00 89.19 88 ALA A O 1
ATOM 633 N N . ILE A 1 89 ? -3.334 -5.356 4.180 1.00 89.62 89 ILE A N 1
ATOM 634 C CA . ILE A 1 89 ? -2.666 -4.168 3.626 1.00 89.62 89 ILE A CA 1
ATOM 635 C C . ILE A 1 89 ? -1.138 -4.309 3.718 1.00 89.62 89 ILE A C 1
ATOM 637 O O . ILE A 1 89 ? -0.411 -4.022 2.768 1.00 89.62 89 ILE A O 1
ATOM 641 N N . GLY A 1 90 ? -0.624 -4.774 4.860 1.00 89.62 90 GLY A N 1
ATOM 642 C CA . GLY A 1 90 ? 0.806 -4.991 5.070 1.00 89.62 90 GLY A CA 1
ATOM 643 C C . GLY A 1 90 ? 1.397 -6.055 4.143 1.00 89.62 90 GLY A C 1
ATOM 644 O O . GLY A 1 90 ? 2.523 -5.889 3.669 1.00 89.62 90 GLY A O 1
ATOM 645 N N . SER A 1 91 ? 0.640 -7.114 3.845 1.00 91.44 91 SER A N 1
ATOM 646 C CA . SER A 1 91 ? 1.027 -8.124 2.861 1.00 91.44 91 SER A CA 1
ATOM 647 C C . SER A 1 91 ? 1.119 -7.528 1.461 1.00 91.44 91 SER A C 1
ATOM 649 O O . SER A 1 91 ? 2.089 -7.806 0.762 1.00 91.44 91 SER A O 1
ATOM 651 N N . ASP A 1 92 ? 0.181 -6.667 1.066 1.00 91.44 92 ASP A N 1
ATOM 652 C CA . ASP A 1 92 ? 0.198 -6.027 -0.256 1.00 91.44 92 ASP A CA 1
ATOM 653 C C . ASP A 1 92 ? 1.393 -5.083 -0.424 1.00 91.44 92 ASP A C 1
ATOM 655 O O . ASP A 1 92 ? 2.094 -5.132 -1.441 1.00 91.44 92 ASP A O 1
ATOM 659 N N . CYS A 1 93 ? 1.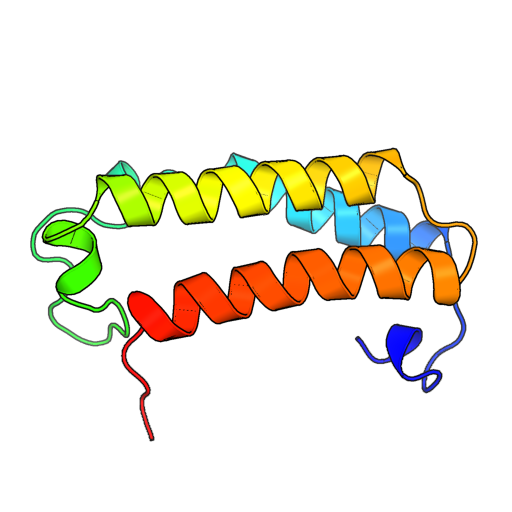705 -4.301 0.616 1.00 90.12 93 CYS A N 1
ATOM 660 C CA . CYS A 1 93 ? 2.941 -3.519 0.688 1.00 90.12 93 CYS A CA 1
ATOM 661 C C . CYS A 1 93 ? 4.178 -4.411 0.500 1.00 90.12 93 CYS A C 1
ATOM 663 O O . CYS A 1 93 ? 5.126 -4.036 -0.192 1.00 90.12 93 CYS A O 1
ATOM 665 N N . GLY A 1 94 ? 4.184 -5.588 1.133 1.00 88.81 94 GLY A N 1
ATOM 666 C CA . GLY A 1 94 ? 5.254 -6.574 1.029 1.00 88.81 94 GLY A CA 1
ATOM 667 C C . GLY A 1 94 ? 5.398 -7.125 -0.386 1.00 88.81 94 GLY A C 1
ATOM 668 O O . GLY A 1 94 ? 6.485 -7.041 -0.952 1.00 88.81 94 GLY A O 1
ATOM 669 N N . THR A 1 95 ? 4.313 -7.628 -0.970 1.00 90.94 95 THR A N 1
ATOM 670 C CA . THR A 1 95 ? 4.285 -8.201 -2.321 1.00 90.94 95 THR A CA 1
ATOM 671 C C . THR A 1 95 ? 4.762 -7.193 -3.362 1.00 90.94 95 THR A C 1
ATOM 673 O O . THR A 1 95 ? 5.639 -7.510 -4.166 1.00 90.94 95 THR A O 1
ATOM 676 N N . CYS A 1 96 ? 4.262 -5.954 -3.307 1.00 91.69 96 CYS A N 1
ATOM 677 C CA . CYS A 1 96 ? 4.688 -4.913 -4.238 1.00 91.69 96 CYS A CA 1
ATOM 678 C C . CYS A 1 96 ? 6.177 -4.577 -4.059 1.00 91.69 96 CYS A C 1
ATOM 680 O O . CYS A 1 96 ? 6.951 -4.619 -5.016 1.00 91.69 96 CYS A O 1
ATOM 682 N N . HIS A 1 97 ? 6.624 -4.316 -2.827 1.00 93.31 97 HIS A N 1
ATOM 68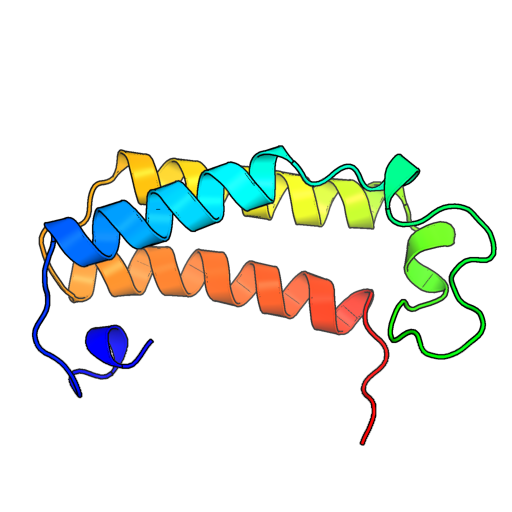3 C CA . HIS A 1 97 ? 8.015 -3.934 -2.579 1.00 93.31 97 HIS A CA 1
ATOM 684 C C . HIS A 1 97 ? 9.026 -5.067 -2.792 1.00 93.31 97 HIS A C 1
ATOM 686 O O . HIS A 1 97 ? 10.187 -4.786 -3.071 1.00 93.31 97 HIS A O 1
ATOM 692 N N . GLN A 1 98 ? 8.640 -6.332 -2.636 1.00 92.38 98 GLN A N 1
ATOM 693 C CA . GLN A 1 98 ? 9.535 -7.465 -2.885 1.00 92.38 98 GLN A CA 1
ATOM 694 C C . GLN A 1 98 ? 9.764 -7.694 -4.380 1.00 92.38 98 GLN A C 1
ATOM 696 O O . GLN A 1 98 ? 10.871 -8.062 -4.771 1.00 92.38 98 GLN A O 1
ATOM 701 N N . THR A 1 99 ? 8.742 -7.458 -5.202 1.00 91.94 99 THR A N 1
ATOM 702 C CA . THR A 1 99 ? 8.801 -7.706 -6.647 1.00 91.94 99 THR A CA 1
ATOM 703 C C . THR A 1 99 ? 9.298 -6.490 -7.421 1.00 91.94 99 THR A C 1
ATOM 705 O O . THR A 1 99 ? 10.135 -6.631 -8.311 1.00 91.94 99 THR A O 1
ATOM 708 N N . TYR A 1 100 ? 8.808 -5.299 -7.069 1.00 93.31 100 TYR A N 1
ATOM 709 C CA . TYR A 1 100 ? 8.912 -4.099 -7.899 1.00 93.31 100 TYR A CA 1
ATOM 710 C C . TYR A 1 100 ? 9.783 -2.990 -7.294 1.00 93.31 100 TYR A C 1
ATOM 712 O O . TYR A 1 100 ? 10.025 -1.984 -7.959 1.00 93.31 100 TYR A O 1
ATOM 720 N N . ARG A 1 101 ? 10.303 -3.153 -6.066 1.00 92.38 101 ARG A N 1
ATOM 721 C CA . ARG A 1 101 ? 11.209 -2.179 -5.434 1.00 92.38 101 ARG A CA 1
ATOM 722 C C . ARG A 1 101 ? 12.609 -2.755 -5.238 1.00 92.38 101 ARG A C 1
ATOM 724 O O . ARG A 1 101 ? 12.800 -3.784 -4.594 1.00 92.38 101 ARG A O 1
ATOM 731 N N . VAL A 1 102 ? 13.614 -2.040 -5.725 1.00 90.75 102 VAL A N 1
ATOM 732 C CA . VAL A 1 102 ? 15.024 -2.308 -5.446 1.00 90.75 102 VAL A CA 1
ATOM 733 C C . VAL A 1 102 ? 15.306 -1.986 -3.979 1.00 90.75 102 VAL A C 1
ATOM 735 O O . VAL A 1 102 ? 15.062 -0.874 -3.508 1.00 90.75 102 VAL A O 1
ATOM 738 N N . LYS A 1 103 ? 15.830 -2.962 -3.233 1.00 82.88 103 LYS A N 1
ATOM 739 C CA . LYS A 1 103 ? 16.328 -2.722 -1.874 1.00 82.88 103 LYS A CA 1
ATOM 740 C C . LYS A 1 103 ? 17.613 -1.899 -1.960 1.00 82.88 103 LYS A C 1
ATOM 742 O O . LYS A 1 103 ? 18.622 -2.398 -2.446 1.00 82.88 103 LYS A O 1
ATOM 747 N N . LYS A 1 104 ? 17.572 -0.660 -1.471 1.00 70.19 104 LYS A N 1
ATOM 748 C CA . LYS A 1 104 ? 18.783 0.084 -1.110 1.00 70.19 104 LYS A CA 1
ATOM 749 C C . LYS A 1 104 ? 19.197 -0.395 0.286 1.00 70.19 104 LYS A C 1
ATOM 751 O O . LYS A 1 104 ? 18.349 -0.431 1.180 1.00 70.19 104 LYS A O 1
ATOM 756 N N . GLY A 1 105 ? 20.420 -0.915 0.383 1.00 57.50 105 GLY A N 1
ATOM 757 C CA . GLY A 1 105 ? 21.016 -1.414 1.626 1.00 57.50 105 GLY A CA 1
ATOM 758 C C . GLY A 1 105 ? 21.348 -0.301 2.603 1.00 57.50 105 GLY A C 1
ATOM 759 O O . GLY A 1 105 ? 21.430 0.864 2.153 1.00 57.50 105 GLY A O 1
#